Protein AF-A0A5C3P4C4-F1 (afdb_monomer_lite)

Sequence (128 aa):
GHSLGGAYCTLTYAEFLRQQAGTQFRHFVFGDMYSYGSPRVCLQPFATQVNSLTQAGGGKYVFRIVNRDDPVCTVPPRTVAQIPAYPFIHVGGAWRLAESGPQRMIQEPPPVDPQSVVDIIWNVKNHR

Organism: NCBI:txid1314778

InterPro domains:
  IPR002921 Fungal lipase-type domain [PF01764] (1-78)
  IPR029058 Alpha/Beta hydrolase fold [G3DSA:3.40.50.1820] (1-128)
  IPR029058 Alpha/Beta hydrolase fold [SSF534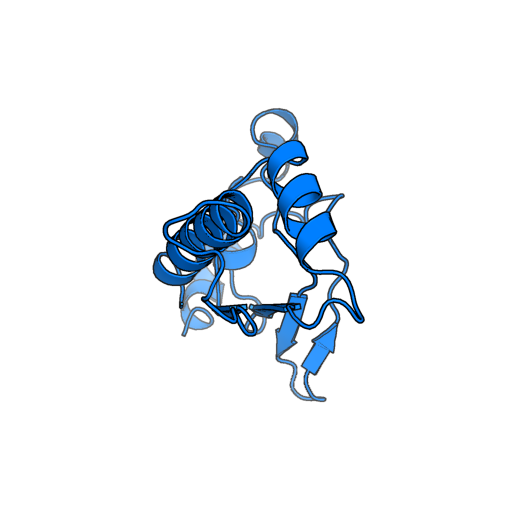74] (1-92)

Radius of gyration: 15.06 Å; chains: 1; bounding box: 36×35×39 Å

Structure (mmCIF, N/CA/C/O backbone):
data_AF-A0A5C3P4C4-F1
#
_entry.id   AF-A0A5C3P4C4-F1
#
loop_
_atom_site.group_PDB
_atom_site.id
_atom_site.type_symbol
_atom_site.label_atom_id
_atom_site.label_alt_id
_atom_site.label_comp_id
_atom_site.label_asym_id
_atom_site.label_entity_id
_atom_site.label_seq_id
_atom_site.pdbx_PDB_ins_code
_atom_site.Cartn_x
_atom_site.Cartn_y
_atom_site.Cartn_z
_atom_site.occupancy
_atom_site.B_iso_or_equiv
_atom_site.auth_seq_id
_atom_site.auth_comp_id
_atom_site.auth_asym_id
_atom_site.auth_atom_id
_atom_site.pdbx_PDB_model_num
ATOM 1 N N . GLY A 1 1 ? -8.728 -5.500 0.036 1.00 91.25 1 GLY A N 1
ATOM 2 C CA . GLY A 1 1 ? -8.916 -5.156 -1.394 1.00 91.25 1 GLY A CA 1
ATOM 3 C C . GLY A 1 1 ? -7.730 -5.618 -2.229 1.00 91.25 1 GLY A C 1
ATOM 4 O O . GLY A 1 1 ? -6.648 -5.741 -1.670 1.00 91.25 1 GLY A O 1
ATOM 5 N N . HIS A 1 2 ? -7.911 -5.862 -3.532 1.00 94.75 2 HIS A N 1
ATOM 6 C CA . HIS A 1 2 ? -6.842 -6.268 -4.465 1.00 94.75 2 HIS A CA 1
ATOM 7 C C . HIS A 1 2 ? -6.530 -5.163 -5.488 1.00 94.75 2 HIS A C 1
ATOM 9 O O . HIS A 1 2 ? -7.459 -4.473 -5.914 1.00 94.75 2 HIS A O 1
ATOM 15 N N . SER A 1 3 ? -5.268 -5.002 -5.905 1.00 94.00 3 SER A N 1
ATOM 16 C CA . SER A 1 3 ? -4.860 -4.041 -6.945 1.00 94.00 3 SER A CA 1
ATOM 17 C C . SER A 1 3 ? -5.280 -2.600 -6.605 1.00 94.00 3 SER A C 1
ATOM 19 O O . SER A 1 3 ? -5.088 -2.143 -5.476 1.00 94.00 3 SER A O 1
ATOM 21 N N . LEU A 1 4 ? -5.929 -1.891 -7.534 1.00 94.12 4 LEU A N 1
ATOM 22 C CA . LEU A 1 4 ? -6.582 -0.601 -7.294 1.00 94.12 4 LEU A CA 1
ATOM 23 C C . LEU A 1 4 ? -7.570 -0.651 -6.111 1.00 94.12 4 LEU A C 1
ATOM 25 O O . LEU A 1 4 ? -7.664 0.290 -5.328 1.00 94.12 4 LEU A O 1
ATOM 29 N N . GLY A 1 5 ? -8.268 -1.769 -5.913 1.00 96.12 5 GLY A N 1
ATOM 30 C CA . GLY A 1 5 ? -9.110 -1.979 -4.736 1.00 96.12 5 GLY A CA 1
ATOM 31 C C . GLY A 1 5 ? -8.314 -2.090 -3.429 1.00 96.12 5 GLY A C 1
ATOM 32 O O . GLY A 1 5 ? -8.852 -1.806 -2.364 1.00 96.12 5 GLY A O 1
ATOM 33 N N . GLY A 1 6 ? -7.039 -2.484 -3.473 1.00 95.56 6 GLY A N 1
ATOM 34 C CA . GLY A 1 6 ? -6.113 -2.416 -2.336 1.00 95.56 6 GLY A CA 1
ATOM 35 C C . GLY A 1 6 ? -5.770 -0.972 -1.964 1.00 95.56 6 GLY A C 1
ATOM 36 O O . GLY A 1 6 ? -5.780 -0.618 -0.781 1.00 95.56 6 GLY A O 1
ATOM 37 N N . ALA A 1 7 ? -5.592 -0.122 -2.978 1.00 96.12 7 ALA A N 1
ATOM 38 C CA . ALA A 1 7 ? -5.358 1.303 -2.791 1.00 96.12 7 ALA A CA 1
ATOM 39 C C . ALA A 1 7 ? -6.558 1.993 -2.134 1.00 96.12 7 ALA A C 1
ATOM 41 O O . ALA A 1 7 ? -6.416 2.621 -1.083 1.00 96.12 7 ALA A O 1
ATOM 42 N N . TYR A 1 8 ? -7.755 1.800 -2.697 1.00 96.94 8 TYR A N 1
ATOM 43 C CA . TYR A 1 8 ? -8.989 2.312 -2.100 1.00 96.94 8 TYR A CA 1
ATOM 44 C C . TYR A 1 8 ? -9.209 1.763 -0.694 1.00 96.94 8 TYR A C 1
ATOM 46 O O . TYR A 1 8 ? -9.523 2.526 0.209 1.00 96.94 8 TYR A O 1
ATOM 54 N N . CYS A 1 9 ? -8.968 0.467 -0.478 1.00 95.69 9 CYS A N 1
ATOM 55 C CA . CYS A 1 9 ? -9.088 -0.142 0.842 1.00 95.69 9 CYS A CA 1
ATOM 56 C C . CYS A 1 9 ? -8.198 0.556 1.880 1.00 95.69 9 CYS A C 1
ATOM 58 O O . CYS A 1 9 ? -8.667 0.815 2.983 1.00 95.69 9 CYS A O 1
ATOM 60 N N . THR A 1 10 ? -6.960 0.914 1.522 1.00 96.12 10 THR A N 1
ATOM 61 C CA . THR A 1 10 ? -6.043 1.641 2.418 1.00 96.12 10 THR A CA 1
ATOM 62 C C . THR A 1 10 ? -6.582 3.028 2.762 1.00 96.12 10 THR A C 1
ATOM 64 O O . THR A 1 10 ? -6.648 3.390 3.935 1.00 96.12 10 THR A O 1
ATOM 67 N N . LEU A 1 11 ? -7.001 3.795 1.751 1.00 96.62 11 LEU A N 1
ATOM 68 C CA . LEU A 1 11 ? -7.516 5.155 1.941 1.00 96.62 11 LEU A CA 1
ATOM 69 C C . LEU A 1 11 ? -8.817 5.163 2.753 1.00 96.62 11 LEU A C 1
ATOM 71 O O . LEU A 1 11 ? -8.959 5.937 3.695 1.00 96.62 11 LEU A O 1
ATOM 75 N N . THR A 1 12 ? -9.747 4.267 2.429 1.00 95.50 12 THR A N 1
ATOM 76 C CA . THR A 1 12 ? -11.021 4.124 3.137 1.00 95.50 12 THR A CA 1
ATOM 77 C C . THR A 1 12 ? -10.812 3.684 4.583 1.00 95.50 12 THR A C 1
ATOM 79 O O . THR A 1 12 ? -11.430 4.240 5.487 1.00 95.50 12 THR A O 1
ATOM 82 N N . TYR A 1 13 ? -9.926 2.716 4.826 1.00 95.44 13 TYR A N 1
ATOM 83 C CA . TYR A 1 13 ? -9.644 2.251 6.181 1.00 95.44 13 TYR A CA 1
ATOM 84 C C . TYR A 1 13 ? -9.007 3.347 7.041 1.00 95.44 13 TYR A C 1
ATOM 86 O O . TYR A 1 13 ? -9.433 3.565 8.172 1.00 95.44 13 TYR A O 1
ATOM 94 N N . ALA A 1 14 ? -8.054 4.101 6.488 1.00 94.94 14 ALA A N 1
ATOM 95 C CA . ALA A 1 14 ? -7.463 5.252 7.164 1.00 94.94 14 ALA A CA 1
ATOM 96 C C . ALA A 1 14 ? -8.510 6.308 7.550 1.00 94.94 14 ALA A C 1
ATOM 98 O O . ALA A 1 14 ? -8.462 6.854 8.652 1.00 94.94 14 ALA A O 1
ATOM 99 N N . GLU A 1 15 ? -9.477 6.568 6.671 1.00 93.88 15 GLU A N 1
ATOM 100 C CA . GLU A 1 15 ? -10.547 7.523 6.945 1.00 93.88 15 GLU A CA 1
ATOM 101 C C . GLU A 1 15 ? -11.480 7.038 8.064 1.00 93.88 15 GLU A C 1
ATOM 103 O O . GLU A 1 15 ? -11.836 7.819 8.948 1.00 93.88 15 GLU A O 1
ATOM 108 N N . PHE A 1 16 ? -11.803 5.742 8.100 1.00 93.00 16 PHE A N 1
ATOM 109 C CA . PHE A 1 16 ? -12.543 5.159 9.221 1.00 93.00 16 PHE A CA 1
ATOM 110 C C . PHE A 1 16 ? -11.786 5.283 10.544 1.00 93.00 16 PHE A C 1
ATOM 112 O O . PHE A 1 16 ? -12.377 5.683 11.546 1.00 93.00 16 PHE A O 1
ATOM 119 N N . LEU A 1 17 ? -10.478 5.015 10.548 1.00 92.38 17 LEU A N 1
ATOM 120 C CA . LEU A 1 17 ? -9.640 5.191 11.736 1.00 92.38 17 LEU A CA 1
ATOM 121 C C . LEU A 1 17 ? -9.612 6.653 12.200 1.00 92.38 17 LEU A C 1
ATOM 123 O O . LEU A 1 17 ? -9.752 6.926 13.392 1.00 92.38 17 LEU A O 1
ATOM 127 N N . ARG A 1 18 ? -9.490 7.605 11.267 1.00 91.12 18 ARG A N 1
ATOM 128 C CA . ARG A 1 18 ? -9.508 9.046 11.560 1.00 91.12 18 ARG A CA 1
ATOM 129 C C . ARG A 1 18 ? -10.829 9.481 12.197 1.00 91.12 18 ARG A C 1
ATOM 131 O O . ARG A 1 18 ? -10.829 10.326 13.090 1.00 91.12 18 ARG A O 1
ATOM 138 N N . GLN A 1 19 ? -11.946 8.915 11.743 1.00 91.44 19 GLN A N 1
ATOM 139 C CA . GLN A 1 19 ? -13.282 9.235 12.243 1.00 91.44 19 GLN A CA 1
ATOM 140 C C . GLN A 1 19 ? -13.731 8.366 13.426 1.00 91.44 19 GLN A C 1
ATOM 142 O O . GLN A 1 19 ? -14.817 8.598 13.955 1.00 91.44 19 GLN A O 1
ATOM 147 N N . GLN A 1 20 ? -12.922 7.405 13.886 1.00 89.00 20 GLN A N 1
ATOM 148 C CA . GLN A 1 20 ? -13.324 6.439 14.914 1.00 89.00 20 GLN A CA 1
ATOM 149 C C . GLN A 1 20 ? -13.736 7.104 16.239 1.00 89.00 20 GLN A C 1
ATOM 151 O O . GLN A 1 20 ? -14.632 6.612 16.916 1.00 89.00 20 GLN A O 1
ATOM 156 N N . ALA A 1 21 ? -13.133 8.239 16.603 1.00 85.94 21 ALA A N 1
ATOM 157 C CA . ALA A 1 21 ? -13.527 9.002 17.793 1.00 85.94 21 ALA A CA 1
ATOM 158 C C . ALA A 1 21 ? -14.833 9.812 17.609 1.00 85.94 21 ALA A C 1
ATOM 160 O O . ALA A 1 21 ? -15.381 10.334 18.580 1.00 85.94 21 ALA A O 1
ATOM 161 N N . GLY A 1 22 ? -15.328 9.940 16.375 1.00 90.06 22 GLY A N 1
ATOM 162 C CA . GLY A 1 22 ? -16.537 10.684 16.029 1.00 90.06 22 GLY A CA 1
ATOM 163 C C . GLY A 1 22 ? -17.820 9.970 16.453 1.00 90.06 22 GLY A C 1
ATOM 164 O O . GLY A 1 22 ? -17.872 8.746 16.583 1.00 90.06 22 GLY A O 1
ATOM 165 N N . THR A 1 23 ? -18.897 10.733 16.643 1.00 90.88 23 THR A N 1
ATOM 166 C CA . THR A 1 23 ? -20.190 10.202 17.106 1.00 90.88 23 THR A CA 1
ATOM 167 C C . THR A 1 23 ? -20.772 9.146 16.170 1.00 90.88 23 THR A C 1
ATOM 169 O O . THR A 1 23 ? -21.425 8.224 16.653 1.00 90.88 23 THR A O 1
ATOM 172 N N . GLN A 1 24 ? -20.498 9.236 14.864 1.00 88.62 24 GLN A N 1
ATOM 173 C CA . GLN A 1 24 ? -20.988 8.277 13.874 1.00 88.62 24 GLN A CA 1
ATOM 174 C C . GLN A 1 24 ? -20.323 6.897 13.992 1.00 88.62 24 GLN A C 1
ATOM 176 O O . GLN A 1 24 ? -20.977 5.889 13.737 1.00 88.62 24 GLN A O 1
ATOM 181 N N . PHE A 1 25 ? -19.046 6.837 14.392 1.00 88.12 25 PHE A N 1
ATOM 182 C CA . PHE A 1 25 ? -18.234 5.614 14.323 1.00 88.12 25 PHE A CA 1
ATOM 183 C C . PHE A 1 25 ? -17.704 5.120 15.674 1.00 88.12 25 PHE A C 1
ATOM 185 O O . PHE A 1 25 ? -17.149 4.027 15.733 1.00 88.12 25 PHE A O 1
ATOM 192 N N . ARG A 1 26 ? -17.929 5.844 16.779 1.00 88.69 26 ARG A N 1
ATOM 193 C CA . ARG A 1 26 ? -17.423 5.481 18.122 1.00 88.69 26 ARG A CA 1
ATOM 194 C C . ARG A 1 26 ? -17.844 4.103 18.641 1.00 88.69 26 ARG A C 1
ATOM 196 O O . ARG A 1 26 ? -17.238 3.596 19.578 1.00 88.69 26 ARG A O 1
ATOM 203 N N . HIS A 1 27 ? -18.900 3.523 18.075 1.00 88.75 27 HIS A N 1
ATOM 204 C CA . HIS A 1 27 ? -19.410 2.200 18.448 1.00 88.75 27 HIS A CA 1
ATOM 205 C C . HIS A 1 27 ? -18.957 1.086 17.495 1.00 88.75 27 HIS A C 1
ATOM 207 O O . HIS A 1 27 ? -19.251 -0.081 17.737 1.00 88.75 27 HIS A O 1
ATOM 213 N N . PHE A 1 28 ? -18.250 1.428 16.417 1.00 88.06 28 PHE A N 1
ATOM 214 C CA . PHE A 1 28 ? -17.732 0.453 15.471 1.00 88.06 28 PHE A CA 1
ATOM 215 C C . PHE A 1 28 ? -16.440 -0.143 16.025 1.00 88.06 28 PHE A C 1
ATOM 217 O O . PHE A 1 28 ? -15.509 0.571 16.403 1.00 88.06 28 PHE A O 1
ATOM 224 N N . VAL A 1 29 ? -16.377 -1.471 16.039 1.00 86.12 29 VAL A N 1
ATOM 225 C CA . VAL A 1 29 ? -15.146 -2.207 16.318 1.00 86.12 29 VAL A CA 1
ATOM 226 C C . VAL A 1 29 ? -14.523 -2.558 14.977 1.00 86.12 29 VAL A C 1
ATOM 228 O O . VAL A 1 29 ? -14.929 -3.513 14.317 1.00 86.12 29 VAL A O 1
ATOM 231 N N . PHE A 1 30 ? -13.568 -1.742 14.541 1.00 86.75 30 PHE A N 1
ATOM 232 C CA . PHE A 1 30 ? -12.787 -2.046 13.348 1.00 86.75 30 PHE A CA 1
ATOM 233 C C . PHE A 1 30 ? -11.805 -3.175 13.660 1.00 86.75 30 PHE A C 1
ATOM 235 O O . PHE A 1 30 ? -11.105 -3.114 14.670 1.00 86.75 30 PHE A O 1
ATOM 242 N N . GLY A 1 31 ? -11.795 -4.197 12.806 1.00 89.88 31 GLY A N 1
ATOM 243 C CA . GLY A 1 31 ? -10.797 -5.263 12.819 1.00 89.88 31 GLY A CA 1
ATOM 244 C C . GLY A 1 31 ? -9.637 -4.950 11.880 1.00 89.88 31 GLY A C 1
ATOM 245 O O . GLY A 1 31 ? -9.332 -3.791 11.612 1.00 89.88 31 GLY A O 1
ATOM 246 N N . ASP A 1 32 ? -9.017 -5.995 11.349 1.00 92.44 32 ASP A N 1
ATOM 247 C CA . ASP A 1 32 ? -7.820 -5.867 10.522 1.00 92.44 32 ASP A CA 1
ATOM 248 C C . ASP A 1 32 ? -8.124 -5.497 9.070 1.00 92.44 32 ASP A C 1
ATOM 250 O O . ASP A 1 32 ? -9.145 -5.876 8.491 1.00 92.44 32 ASP A O 1
ATOM 254 N N . MET A 1 33 ? -7.188 -4.779 8.453 1.00 93.94 33 MET A N 1
ATOM 255 C CA . MET A 1 33 ? -7.235 -4.418 7.043 1.00 93.94 33 MET A CA 1
ATOM 256 C C . MET A 1 33 ? -6.277 -5.294 6.237 1.00 93.94 33 MET A C 1
ATOM 258 O O . MET A 1 33 ? -5.088 -5.375 6.539 1.00 93.94 33 MET A O 1
ATOM 262 N N . TYR A 1 34 ? -6.794 -5.903 5.168 1.00 94.12 34 TYR A N 1
ATOM 263 C CA . TYR A 1 34 ? -6.023 -6.739 4.248 1.00 94.12 34 TYR A CA 1
ATOM 264 C C . TYR A 1 34 ? -6.008 -6.131 2.844 1.00 94.12 34 TYR A C 1
ATOM 266 O O . TYR A 1 34 ? -7.056 -5.900 2.223 1.00 94.12 34 TYR A O 1
ATOM 274 N N . SER A 1 35 ? -4.809 -5.902 2.316 1.00 95.44 35 SER A N 1
ATOM 275 C CA . SER A 1 35 ? -4.580 -5.522 0.921 1.00 95.44 35 SER A CA 1
ATOM 276 C C . SER A 1 35 ? -3.731 -6.561 0.203 1.00 95.44 35 SER A C 1
ATOM 278 O O . SER A 1 35 ? -2.829 -7.141 0.797 1.00 95.44 35 SER A O 1
ATOM 280 N N . TYR A 1 36 ? -4.016 -6.776 -1.077 1.00 94.56 36 TYR A N 1
ATOM 281 C CA . TYR A 1 36 ? -3.326 -7.740 -1.931 1.00 94.56 36 TYR A CA 1
ATOM 282 C C . TYR A 1 36 ? -2.847 -7.022 -3.190 1.00 94.56 36 TYR A C 1
ATOM 284 O O . TYR A 1 36 ? -3.652 -6.361 -3.848 1.00 94.56 36 TYR A O 1
ATOM 292 N N . GLY A 1 37 ? -1.553 -7.089 -3.504 1.00 93.06 37 GLY A N 1
ATOM 293 C CA . GLY A 1 37 ? -1.018 -6.473 -4.727 1.00 93.06 37 GLY A CA 1
ATOM 294 C C . GLY A 1 37 ? -1.294 -4.965 -4.838 1.00 93.06 37 GLY A C 1
ATOM 295 O O . GLY A 1 37 ? -1.540 -4.451 -5.924 1.00 93.06 37 GLY A O 1
ATOM 296 N N . SER A 1 38 ? -1.382 -4.250 -3.711 1.00 95.06 38 SER A N 1
ATOM 297 C CA . SER A 1 38 ? -1.769 -2.832 -3.710 1.00 95.06 38 SER A CA 1
ATOM 298 C C . SER A 1 38 ? -0.613 -1.940 -4.159 1.00 95.06 38 SER A C 1
ATOM 300 O O . SER A 1 38 ? 0.502 -2.145 -3.673 1.00 95.06 38 SER A O 1
ATOM 302 N N . PRO A 1 39 ? -0.862 -0.900 -4.977 1.00 95.38 39 PRO A N 1
ATOM 303 C CA . PRO A 1 39 ? 0.126 0.139 -5.233 1.00 95.38 39 PRO A CA 1
ATOM 304 C C . PRO A 1 39 ? 0.307 1.039 -4.009 1.00 95.38 39 PRO A C 1
ATOM 306 O O . PRO A 1 39 ? -0.459 0.967 -3.040 1.00 95.38 39 PRO A O 1
ATOM 309 N N . ARG A 1 40 ? 1.332 1.892 -4.058 1.00 95.06 40 ARG A N 1
ATOM 310 C CA . ARG A 1 40 ? 1.536 2.965 -3.082 1.00 95.06 40 ARG A CA 1
ATOM 311 C C . ARG A 1 40 ? 0.463 4.027 -3.252 1.00 95.06 40 ARG A C 1
ATOM 313 O O . ARG A 1 40 ? 0.062 4.344 -4.369 1.00 95.06 40 ARG A O 1
ATOM 320 N N . VAL A 1 41 ? 0.011 4.601 -2.143 1.00 94.75 41 VAL A N 1
ATOM 321 C CA . VAL A 1 41 ? -1.135 5.528 -2.158 1.00 94.75 41 VAL A CA 1
ATOM 322 C C . VAL A 1 41 ? -0.901 6.827 -1.416 1.00 94.75 41 VAL A C 1
ATOM 324 O O . VAL A 1 41 ? -1.720 7.736 -1.516 1.00 94.75 41 VAL A O 1
ATOM 327 N N . CYS A 1 42 ? 0.185 6.931 -0.656 1.00 94.44 42 CYS A N 1
ATOM 328 C CA . CYS A 1 42 ? 0.349 8.035 0.268 1.00 94.44 42 CYS A CA 1
ATOM 329 C C . CYS A 1 42 ? 1.797 8.477 0.432 1.00 94.44 42 CYS A C 1
ATOM 331 O O . CYS A 1 42 ? 2.731 7.762 0.080 1.00 94.44 42 CYS A O 1
ATOM 333 N N . LEU A 1 43 ? 1.960 9.659 1.019 1.00 94.06 43 LEU A N 1
ATOM 334 C CA . LEU A 1 43 ? 3.240 10.176 1.485 1.00 94.06 43 LEU A CA 1
ATOM 335 C C . LEU A 1 43 ? 3.451 9.830 2.964 1.00 94.06 43 LEU A C 1
ATOM 337 O O . LEU A 1 43 ? 2.511 9.471 3.680 1.00 94.06 43 LEU A O 1
ATOM 341 N N . GLN A 1 44 ? 4.683 10.007 3.438 1.00 93.62 44 GLN A N 1
ATOM 342 C CA . GLN A 1 44 ? 5.086 9.649 4.798 1.00 93.62 44 GLN A CA 1
ATOM 343 C C . GLN A 1 44 ? 4.187 10.196 5.923 1.00 93.62 44 GLN A C 1
ATOM 345 O O . GLN A 1 44 ? 3.882 9.415 6.822 1.00 93.62 44 GLN A O 1
ATOM 350 N N . PRO A 1 45 ? 3.692 11.453 5.908 1.00 94.38 45 PRO A N 1
ATOM 351 C CA . PRO A 1 45 ? 2.828 11.945 6.986 1.00 94.38 45 PRO A CA 1
ATOM 352 C C . PRO A 1 45 ? 1.549 11.119 7.175 1.00 94.38 45 PRO A C 1
ATOM 354 O O . PRO A 1 45 ? 1.180 10.791 8.301 1.00 94.38 45 PRO A O 1
ATOM 357 N N . PHE A 1 46 ? 0.912 10.718 6.072 1.00 95.25 46 PHE A N 1
ATOM 358 C CA . PHE A 1 46 ? -0.284 9.879 6.105 1.00 95.25 46 PHE A CA 1
ATOM 359 C C . PHE A 1 46 ? 0.043 8.476 6.624 1.00 95.25 46 PHE A C 1
ATOM 361 O O . PHE A 1 46 ? -0.645 7.966 7.505 1.00 95.25 46 PHE A O 1
ATOM 368 N N . ALA A 1 47 ? 1.126 7.866 6.131 1.00 94.38 47 ALA A N 1
ATOM 369 C CA . ALA A 1 47 ? 1.541 6.543 6.587 1.00 94.38 47 ALA A CA 1
ATOM 370 C C . ALA A 1 47 ? 1.865 6.530 8.085 1.00 94.38 47 ALA A C 1
ATOM 372 O O . ALA A 1 47 ? 1.434 5.625 8.793 1.00 94.38 47 ALA A O 1
ATOM 373 N N . THR A 1 48 ? 2.559 7.554 8.586 1.00 93.62 48 THR A N 1
ATOM 374 C CA . THR A 1 48 ? 2.844 7.724 10.016 1.00 93.62 48 THR A CA 1
ATOM 375 C C . THR A 1 48 ? 1.561 7.788 10.839 1.00 93.62 48 THR A C 1
ATOM 377 O O . THR A 1 48 ? 1.464 7.110 11.861 1.00 93.62 48 THR A O 1
ATOM 380 N N . GLN A 1 49 ? 0.565 8.558 10.389 1.00 93.94 49 GLN A N 1
ATOM 381 C CA . GLN A 1 49 ? -0.714 8.677 11.087 1.00 93.94 49 GLN A CA 1
ATOM 382 C C . GLN A 1 49 ? -1.483 7.353 11.123 1.00 93.94 49 GLN A C 1
ATOM 384 O O . GLN A 1 49 ? -2.025 6.993 12.161 1.00 93.94 49 GLN A O 1
ATOM 389 N N . VAL A 1 50 ? -1.535 6.608 10.018 1.00 94.06 50 VAL A N 1
ATOM 390 C CA . VAL A 1 50 ? -2.231 5.313 10.020 1.00 94.06 50 VAL A CA 1
ATOM 391 C C . VAL A 1 50 ? -1.467 4.293 10.864 1.00 94.06 50 VAL A C 1
ATOM 393 O O . VAL A 1 50 ? -2.065 3.617 11.696 1.00 94.06 50 VAL A O 1
ATOM 396 N N . ASN A 1 51 ? -0.140 4.237 10.727 1.00 92.25 51 ASN A N 1
ATOM 397 C CA . ASN A 1 51 ? 0.704 3.307 11.475 1.00 92.25 51 ASN A CA 1
ATOM 398 C C . ASN A 1 51 ? 0.623 3.521 12.992 1.00 92.25 51 ASN A C 1
ATOM 400 O O . ASN A 1 51 ? 0.727 2.546 13.731 1.00 92.25 51 ASN A O 1
ATOM 404 N N . SER A 1 52 ? 0.434 4.756 13.474 1.00 92.31 52 SER A N 1
ATOM 405 C CA . SER A 1 52 ? 0.264 5.017 14.911 1.00 92.31 52 SER A CA 1
ATOM 406 C C . SER A 1 52 ? -1.063 4.481 15.464 1.00 92.31 52 SER A C 1
ATOM 408 O O . SER A 1 52 ? -1.143 4.163 16.648 1.00 92.31 52 SER A O 1
ATOM 410 N N . LEU A 1 53 ? -2.081 4.317 14.613 1.00 91.44 53 LEU A N 1
ATOM 411 C CA . LEU A 1 53 ? -3.409 3.806 14.976 1.00 91.44 53 LEU A CA 1
ATOM 412 C C . LEU A 1 53 ? -3.537 2.281 14.828 1.00 91.44 53 LEU A C 1
ATOM 414 O O . LEU A 1 53 ? -4.514 1.696 15.305 1.00 91.44 53 LEU A O 1
ATOM 418 N N . THR A 1 54 ? -2.565 1.639 14.176 1.00 91.81 54 THR A N 1
ATOM 419 C CA . THR A 1 54 ? -2.583 0.204 13.840 1.00 91.81 54 THR A CA 1
ATOM 420 C C . THR A 1 54 ? -1.346 -0.532 14.361 1.00 91.81 54 THR A C 1
ATOM 422 O O . THR A 1 54 ? -0.817 -1.436 13.708 1.00 91.81 54 THR A O 1
ATOM 425 N N . GLN A 1 55 ? -0.823 -0.094 15.510 1.00 85.94 55 GLN A N 1
ATOM 426 C CA . GLN A 1 55 ? 0.326 -0.723 16.158 1.00 85.94 55 GLN A CA 1
ATOM 427 C C . GLN A 1 55 ? -0.043 -2.061 16.806 1.00 85.94 55 GLN A C 1
ATOM 429 O O . GLN A 1 55 ? -1.196 -2.314 17.170 1.00 85.94 55 GLN A O 1
ATOM 434 N N . ALA A 1 56 ? 0.968 -2.912 16.994 1.00 79.88 56 ALA A N 1
ATOM 435 C CA . ALA A 1 56 ? 0.784 -4.183 17.674 1.00 79.88 56 ALA A CA 1
ATOM 436 C C . ALA A 1 56 ? 0.241 -4.002 19.096 1.00 79.88 56 ALA A C 1
ATOM 438 O O . ALA A 1 56 ? 0.658 -3.104 19.821 1.00 79.88 56 ALA A O 1
ATOM 439 N N . GLY A 1 57 ? -0.723 -4.846 19.470 1.00 78.06 57 GLY A N 1
ATOM 440 C CA . GLY A 1 57 ? -1.462 -4.732 20.731 1.00 78.06 57 GLY A CA 1
ATOM 441 C C . GLY A 1 57 ? -2.659 -3.770 20.691 1.00 78.06 57 GLY A C 1
ATOM 442 O O . GLY A 1 57 ? -3.481 -3.809 21.598 1.00 78.06 57 GLY A O 1
ATOM 443 N N . GLY A 1 58 ? -2.825 -2.967 19.630 1.00 77.31 58 GLY A N 1
ATOM 444 C CA . GLY A 1 58 ? -3.934 -2.010 19.475 1.00 77.31 58 GLY A CA 1
ATOM 445 C C . GLY A 1 58 ? -5.243 -2.590 18.913 1.00 77.31 58 GLY A C 1
ATOM 446 O O . GLY A 1 58 ? -6.170 -1.832 18.602 1.00 77.31 58 GLY A O 1
ATOM 447 N N . GLY A 1 59 ? -5.304 -3.914 18.725 1.00 82.94 59 GLY A N 1
ATOM 448 C CA . GLY A 1 59 ? -6.475 -4.648 18.221 1.00 82.94 59 GLY A CA 1
ATOM 449 C C . GLY A 1 59 ? -6.833 -4.394 16.752 1.00 82.94 59 GLY A C 1
ATOM 450 O O . GLY A 1 59 ? -7.884 -4.841 16.312 1.00 82.94 59 GLY A O 1
ATOM 451 N N . LYS A 1 60 ? -5.991 -3.654 16.019 1.00 89.56 60 LYS A N 1
ATOM 452 C CA . LYS A 1 60 ? -6.184 -3.276 14.615 1.00 89.56 60 LYS A CA 1
ATOM 453 C C . LYS A 1 60 ? -4.855 -3.355 13.888 1.00 89.56 60 LYS A C 1
ATOM 455 O O . LYS A 1 60 ? -3.924 -2.637 14.249 1.00 89.56 60 LYS A O 1
ATOM 460 N N . TYR A 1 61 ? -4.785 -4.169 12.848 1.00 90.38 61 TYR A N 1
ATOM 461 C CA . TYR A 1 61 ? -3.574 -4.375 12.066 1.00 90.38 61 TYR A CA 1
ATOM 462 C C . TYR A 1 61 ? -3.792 -4.040 10.590 1.00 90.38 61 TYR A C 1
ATOM 464 O O . TYR A 1 61 ? -4.904 -4.100 10.066 1.00 90.38 61 TYR A O 1
ATOM 472 N N . VAL A 1 62 ? -2.701 -3.687 9.912 1.00 92.50 62 VAL A N 1
ATOM 473 C CA . VAL A 1 62 ? -2.662 -3.498 8.458 1.00 92.50 62 VAL A CA 1
ATOM 474 C C . VAL A 1 62 ? -1.749 -4.562 7.872 1.00 92.50 62 VAL A C 1
ATOM 476 O O . VAL A 1 62 ? -0.540 -4.559 8.112 1.00 92.50 62 VAL A O 1
ATOM 479 N N . PHE A 1 63 ? -2.337 -5.466 7.098 1.00 92.06 63 PHE A N 1
ATOM 480 C CA . PHE A 1 63 ? -1.638 -6.519 6.383 1.00 92.06 63 PHE A CA 1
ATOM 481 C C . PHE A 1 63 ? -1.618 -6.207 4.892 1.00 92.06 63 PHE A C 1
ATOM 483 O O . PHE A 1 63 ? -2.653 -6.175 4.220 1.00 92.06 63 PHE A O 1
ATOM 490 N N . ARG A 1 64 ? -0.412 -6.020 4.357 1.00 93.69 64 ARG A N 1
ATOM 491 C CA . ARG A 1 64 ? -0.192 -5.923 2.917 1.00 93.69 64 ARG A CA 1
ATOM 492 C C . ARG A 1 64 ? 0.441 -7.206 2.408 1.00 93.69 64 ARG A C 1
ATOM 494 O O . ARG A 1 64 ? 1.583 -7.513 2.732 1.00 93.69 64 ARG A O 1
ATOM 501 N N . ILE A 1 65 ? -0.314 -7.956 1.625 1.00 94.38 65 ILE A N 1
ATOM 502 C CA . ILE A 1 65 ? 0.106 -9.221 1.040 1.00 94.38 65 ILE A CA 1
ATOM 503 C C . ILE A 1 65 ? 0.571 -8.962 -0.390 1.00 94.38 65 ILE A C 1
ATOM 505 O O . ILE A 1 65 ? -0.135 -8.358 -1.199 1.00 94.38 65 ILE A O 1
ATOM 509 N N . VAL A 1 66 ? 1.788 -9.394 -0.691 1.00 93.12 66 VAL A N 1
ATOM 510 C CA . VAL A 1 66 ? 2.466 -9.138 -1.960 1.00 93.12 66 VAL A CA 1
ATOM 511 C C . VAL A 1 66 ? 2.774 -10.475 -2.610 1.00 93.12 66 VAL A C 1
ATOM 513 O O . VAL A 1 66 ? 3.477 -11.302 -2.025 1.00 93.12 66 VAL A O 1
ATOM 516 N N . ASN A 1 67 ? 2.247 -10.705 -3.812 1.00 91.06 67 ASN A N 1
ATOM 517 C CA . ASN A 1 67 ? 2.650 -11.874 -4.582 1.00 91.06 67 ASN A CA 1
ATOM 518 C C . ASN A 1 67 ? 4.085 -11.696 -5.104 1.00 91.06 67 ASN A C 1
ATOM 520 O O . ASN A 1 67 ? 4.564 -10.569 -5.266 1.00 91.06 67 ASN A O 1
ATOM 524 N N . ARG A 1 68 ? 4.787 -12.807 -5.340 1.00 85.44 68 ARG A N 1
ATOM 525 C CA . ARG A 1 68 ? 6.183 -12.788 -5.785 1.00 85.44 68 ARG A CA 1
ATOM 526 C C . ARG A 1 68 ? 6.326 -11.957 -7.061 1.00 85.44 68 ARG A C 1
ATOM 528 O O . ARG A 1 68 ? 5.622 -12.189 -8.038 1.00 85.44 68 ARG A O 1
ATOM 535 N N . ASP A 1 69 ? 7.255 -11.008 -7.026 1.00 86.88 69 ASP A N 1
ATOM 536 C CA . ASP A 1 69 ? 7.592 -10.107 -8.129 1.00 86.88 69 ASP A CA 1
ATOM 537 C C . ASP A 1 69 ? 6.415 -9.282 -8.674 1.00 86.88 69 ASP A C 1
ATOM 539 O O . ASP A 1 69 ? 6.520 -8.744 -9.768 1.00 86.88 69 ASP A O 1
ATOM 543 N N . ASP A 1 70 ? 5.312 -9.118 -7.934 1.00 90.62 70 ASP A N 1
ATOM 544 C CA . ASP A 1 70 ? 4.202 -8.265 -8.373 1.00 90.62 70 ASP A CA 1
ATOM 545 C C . ASP A 1 70 ? 4.677 -6.805 -8.557 1.00 90.62 70 ASP A C 1
ATOM 547 O O . ASP A 1 70 ? 5.047 -6.144 -7.573 1.00 90.62 70 ASP A O 1
ATOM 551 N N . PRO A 1 71 ? 4.663 -6.269 -9.794 1.00 90.31 71 PRO A N 1
ATOM 552 C CA . PRO A 1 71 ? 5.165 -4.929 -10.060 1.00 90.31 71 PRO A CA 1
ATOM 553 C C . PRO A 1 71 ? 4.265 -3.832 -9.490 1.00 90.31 71 PRO A C 1
ATOM 555 O O . PRO A 1 71 ? 4.762 -2.742 -9.193 1.00 90.31 71 PRO A O 1
ATOM 558 N N . VAL A 1 72 ? 2.969 -4.097 -9.279 1.00 92.75 72 VAL A N 1
ATOM 559 C CA . VAL A 1 72 ? 2.009 -3.089 -8.802 1.00 92.75 72 VAL A CA 1
ATOM 560 C C . VAL A 1 72 ? 2.395 -2.569 -7.423 1.00 92.75 72 VAL A C 1
ATOM 562 O O . VAL A 1 72 ? 2.293 -1.374 -7.159 1.00 92.75 72 VAL A O 1
ATOM 565 N N . CYS A 1 73 ? 2.958 -3.428 -6.576 1.00 91.44 73 CYS A N 1
ATOM 566 C CA . CYS A 1 73 ? 3.423 -3.056 -5.243 1.00 91.44 73 CYS A CA 1
ATOM 567 C C . CYS A 1 73 ? 4.587 -2.056 -5.240 1.00 91.44 73 CYS A C 1
ATOM 569 O O . CYS A 1 73 ? 4.926 -1.531 -4.181 1.00 91.44 73 CYS A O 1
ATOM 571 N N . THR A 1 74 ? 5.211 -1.803 -6.389 1.00 90.00 74 THR A N 1
ATOM 572 C CA . THR A 1 74 ? 6.387 -0.933 -6.506 1.00 90.00 74 THR A CA 1
ATOM 573 C C . THR A 1 74 ? 6.089 0.402 -7.184 1.00 90.00 74 THR A C 1
ATOM 575 O O . THR A 1 74 ? 7.005 1.200 -7.366 1.00 90.00 74 THR A O 1
ATOM 578 N N . VAL A 1 75 ? 4.817 0.680 -7.501 1.00 90.75 75 VAL A N 1
ATOM 579 C CA . VAL A 1 75 ? 4.382 1.927 -8.143 1.00 90.75 75 VAL A CA 1
ATOM 580 C C . VAL A 1 75 ? 3.338 2.676 -7.309 1.00 90.75 75 VAL A C 1
ATOM 582 O O . VAL A 1 75 ? 2.575 2.039 -6.581 1.00 90.75 75 VAL A O 1
ATOM 585 N N . PRO A 1 76 ? 3.237 4.012 -7.451 1.00 91.75 76 PRO A N 1
ATOM 586 C CA . PRO A 1 76 ? 4.273 4.926 -7.955 1.00 91.75 76 PRO A CA 1
ATOM 587 C C . PRO A 1 76 ? 5.505 4.988 -7.020 1.00 91.75 76 PRO A C 1
ATOM 589 O O . PRO A 1 76 ? 5.401 4.570 -5.866 1.00 91.75 76 PRO A O 1
ATOM 592 N N . PRO A 1 77 ? 6.660 5.515 -7.474 1.00 89.12 77 PRO A N 1
ATOM 593 C CA . PRO A 1 77 ? 6.968 5.937 -8.848 1.00 89.12 77 PRO A CA 1
ATOM 594 C C . PRO A 1 77 ? 7.213 4.754 -9.797 1.00 89.12 77 PRO A C 1
ATOM 596 O O . PRO A 1 77 ? 7.247 3.612 -9.362 1.00 89.12 77 PRO A O 1
ATOM 599 N N . ARG A 1 78 ? 7.363 5.008 -11.106 1.00 86.12 78 ARG A N 1
ATOM 600 C CA . ARG A 1 78 ? 7.644 3.946 -12.097 1.00 86.12 78 ARG A CA 1
ATOM 601 C C . ARG A 1 78 ? 9.135 3.672 -12.282 1.00 86.12 78 ARG A C 1
ATOM 603 O O . ARG A 1 78 ? 9.488 2.631 -12.818 1.00 86.12 78 ARG A O 1
ATOM 610 N N . THR A 1 79 ? 9.998 4.606 -11.888 1.00 85.69 79 THR A N 1
ATOM 611 C CA . THR A 1 79 ? 11.456 4.482 -12.005 1.00 85.69 79 THR A CA 1
ATOM 612 C C . THR A 1 79 ? 12.151 5.019 -10.756 1.00 85.69 79 THR A C 1
ATOM 614 O O . THR A 1 79 ? 11.617 5.882 -10.060 1.00 85.69 79 THR A O 1
ATOM 617 N N . VAL A 1 80 ? 13.368 4.544 -10.483 1.00 86.12 80 VAL A N 1
ATOM 618 C CA . VAL A 1 80 ? 14.179 4.987 -9.330 1.00 86.12 80 VAL A CA 1
ATOM 619 C C . VAL A 1 80 ? 14.436 6.499 -9.363 1.00 86.12 80 VAL A C 1
ATOM 621 O O . VAL A 1 80 ? 14.298 7.183 -8.353 1.00 86.12 80 VAL A O 1
ATOM 624 N N . ALA A 1 81 ? 14.707 7.059 -10.547 1.00 87.75 81 ALA A N 1
ATOM 625 C CA . ALA A 1 81 ? 14.948 8.494 -10.728 1.00 87.75 81 ALA A CA 1
ATOM 626 C C . ALA A 1 81 ? 13.750 9.382 -10.336 1.00 87.75 81 ALA A C 1
ATOM 628 O O . ALA A 1 81 ? 13.915 10.571 -10.078 1.00 87.75 81 ALA A O 1
ATOM 629 N N . GLN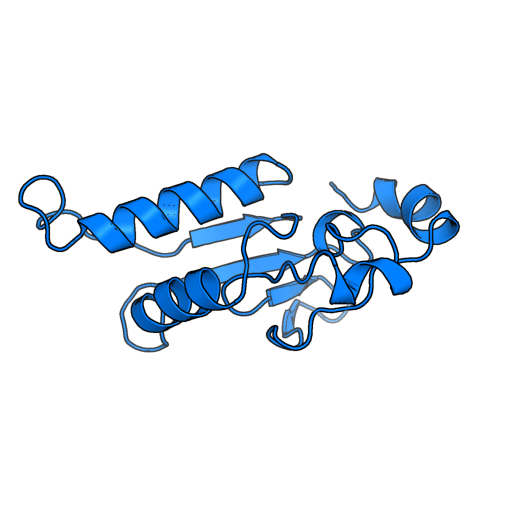 A 1 82 ? 12.542 8.817 -10.286 1.00 89.75 82 GLN A N 1
ATOM 630 C CA . GLN A 1 82 ? 11.322 9.525 -9.904 1.00 89.75 82 GLN A CA 1
ATOM 631 C C . GLN A 1 82 ? 11.066 9.520 -8.389 1.00 89.75 82 GLN A C 1
ATOM 633 O O . GLN A 1 82 ? 10.205 10.274 -7.942 1.00 89.75 82 GLN A O 1
ATOM 638 N N . ILE A 1 83 ? 11.795 8.728 -7.592 1.00 86.56 83 ILE A N 1
ATOM 639 C CA . ILE A 1 83 ? 11.600 8.635 -6.131 1.00 86.56 83 ILE A CA 1
ATOM 640 C C . ILE A 1 83 ? 11.689 9.998 -5.430 1.00 86.56 83 ILE A C 1
ATOM 642 O O . ILE A 1 83 ? 10.792 10.285 -4.638 1.00 86.56 83 ILE A O 1
ATOM 646 N N . PRO A 1 84 ? 12.666 10.883 -5.725 1.00 88.19 84 PRO A N 1
ATOM 647 C CA . PRO A 1 84 ? 12.735 12.182 -5.055 1.00 88.19 84 PRO A CA 1
ATOM 648 C C . PRO A 1 84 ? 11.523 13.081 -5.337 1.00 88.19 84 PRO A C 1
ATOM 650 O O . PRO A 1 84 ? 11.085 13.819 -4.460 1.00 88.19 84 PRO A O 1
ATOM 653 N N . ALA A 1 85 ? 10.971 13.015 -6.554 1.00 89.06 85 ALA A N 1
ATOM 654 C CA . ALA A 1 85 ? 9.827 13.829 -6.973 1.00 89.06 85 ALA A CA 1
ATOM 655 C C . ALA A 1 85 ? 8.477 13.224 -6.550 1.00 89.06 85 ALA A C 1
ATOM 657 O O . ALA A 1 85 ? 7.510 13.951 -6.328 1.00 89.06 85 ALA A O 1
ATOM 658 N N . TYR A 1 86 ? 8.410 11.898 -6.426 1.00 89.81 86 TYR A N 1
ATOM 659 C CA . TYR A 1 86 ? 7.204 11.149 -6.084 1.00 89.81 86 TYR A CA 1
ATOM 660 C C . TYR A 1 86 ? 7.506 10.128 -4.973 1.00 89.81 86 TYR A C 1
ATOM 662 O O . TYR A 1 86 ? 7.475 8.921 -5.231 1.00 89.81 86 TYR A O 1
ATOM 670 N N . PRO A 1 87 ? 7.773 10.581 -3.731 1.00 91.56 87 PRO A N 1
ATOM 671 C CA . PRO A 1 87 ? 8.180 9.727 -2.614 1.00 91.56 87 PRO A CA 1
ATOM 672 C C . PRO A 1 87 ? 6.969 9.033 -1.974 1.00 91.56 87 PRO A C 1
ATOM 674 O O . PRO A 1 87 ? 6.729 9.117 -0.768 1.00 91.56 87 PRO A O 1
ATOM 677 N N . PHE A 1 88 ? 6.153 8.387 -2.803 1.00 94.38 88 PHE A N 1
ATOM 678 C CA . PHE A 1 88 ? 5.043 7.581 -2.332 1.00 94.38 88 PHE A CA 1
ATOM 679 C C . PHE A 1 88 ? 5.586 6.384 -1.561 1.00 94.38 88 PHE A C 1
ATOM 681 O O . PHE A 1 88 ? 6.572 5.771 -1.971 1.00 94.38 88 PHE A O 1
ATOM 688 N N . ILE A 1 89 ? 4.916 6.053 -0.461 1.00 94.12 89 ILE A N 1
ATOM 689 C CA . ILE A 1 89 ? 5.216 4.905 0.389 1.00 94.12 89 ILE A CA 1
ATOM 690 C C . ILE A 1 89 ? 3.944 4.112 0.706 1.00 94.12 89 ILE A C 1
ATOM 692 O O . ILE A 1 89 ? 2.815 4.570 0.488 1.00 94.12 89 ILE A O 1
ATOM 696 N N . HIS A 1 90 ? 4.135 2.907 1.223 1.00 94.06 90 HIS A N 1
ATOM 697 C CA . HIS A 1 90 ? 3.089 2.059 1.777 1.00 94.06 90 HIS A CA 1
ATOM 698 C C .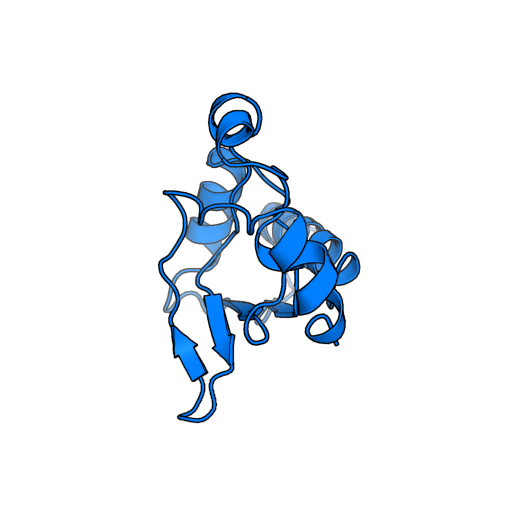 HIS A 1 90 ? 2.799 2.365 3.247 1.00 94.06 90 HIS A C 1
ATOM 700 O O . HIS A 1 90 ? 3.649 2.838 3.998 1.00 94.06 90 HIS A O 1
ATOM 706 N N . VAL A 1 91 ? 1.586 2.009 3.664 1.00 92.25 91 VAL A N 1
ATOM 707 C CA . VAL A 1 91 ? 1.198 1.904 5.074 1.00 92.25 91 VAL A CA 1
ATOM 708 C C . VAL A 1 91 ? 1.515 0.494 5.581 1.00 92.25 91 VAL A C 1
ATOM 710 O O . VAL A 1 91 ? 1.370 -0.483 4.844 1.00 92.25 91 VAL A O 1
ATOM 713 N N . GLY A 1 92 ? 1.890 0.382 6.854 1.00 86.06 92 GLY A N 1
ATOM 714 C CA . GLY A 1 92 ? 2.038 -0.887 7.557 1.00 86.06 92 GLY A CA 1
ATOM 715 C C . GLY A 1 92 ? 3.220 -1.746 7.106 1.00 86.06 92 GLY A C 1
ATOM 716 O O . GLY A 1 92 ? 4.077 -1.345 6.317 1.00 86.06 92 GLY A O 1
ATOM 717 N N . GLY A 1 93 ? 3.272 -2.958 7.658 1.00 85.50 93 GLY A N 1
ATOM 718 C CA . GLY A 1 93 ? 4.205 -3.996 7.230 1.00 85.50 93 GLY A CA 1
ATOM 719 C C . GLY A 1 93 ? 3.651 -4.789 6.048 1.00 85.50 93 GLY A C 1
ATOM 720 O O . GLY A 1 93 ? 2.436 -4.903 5.872 1.00 85.50 93 GLY A O 1
ATOM 721 N N . ALA A 1 94 ? 4.544 -5.376 5.253 1.00 89.75 94 ALA A N 1
ATOM 722 C CA . ALA A 1 94 ? 4.155 -6.242 4.149 1.00 89.75 94 ALA A CA 1
ATOM 723 C C . ALA A 1 94 ? 4.702 -7.658 4.297 1.00 89.75 94 ALA A C 1
ATOM 725 O O . ALA A 1 94 ? 5.740 -7.882 4.919 1.00 89.75 94 ALA A O 1
ATOM 726 N N . TRP A 1 95 ? 3.985 -8.601 3.702 1.00 92.19 95 TRP A N 1
ATOM 727 C CA . TRP A 1 95 ? 4.321 -10.012 3.646 1.00 92.19 95 TRP A CA 1
ATOM 728 C C . TRP A 1 95 ? 4.348 -10.449 2.190 1.00 92.19 95 TRP A C 1
ATOM 730 O O . TRP A 1 95 ? 3.344 -10.355 1.485 1.00 92.19 95 TRP A O 1
ATOM 740 N N . ARG A 1 96 ? 5.505 -10.927 1.745 1.00 91.88 96 ARG A N 1
ATOM 741 C CA . ARG A 1 96 ? 5.694 -11.506 0.421 1.00 91.88 96 ARG A CA 1
ATOM 742 C C . ARG A 1 96 ? 5.375 -12.993 0.464 1.00 91.88 96 ARG A C 1
ATOM 744 O O . ARG A 1 96 ? 5.889 -13.705 1.325 1.00 91.88 96 ARG A O 1
ATOM 751 N N . LEU A 1 97 ? 4.586 -13.464 -0.492 1.00 90.88 97 LEU A N 1
ATOM 752 C CA . LEU A 1 97 ? 4.383 -14.890 -0.724 1.00 90.88 97 LEU A CA 1
ATOM 753 C C . LEU A 1 97 ? 5.622 -15.460 -1.430 1.00 90.88 97 LEU A C 1
ATOM 755 O O . LEU A 1 97 ? 5.994 -14.995 -2.507 1.00 90.88 97 LEU A O 1
ATOM 759 N N . ALA A 1 98 ? 6.281 -16.436 -0.811 1.00 87.06 98 ALA A N 1
ATOM 760 C CA . ALA A 1 98 ? 7.404 -17.171 -1.384 1.00 87.06 98 ALA A CA 1
ATOM 761 C C . ALA A 1 98 ? 7.156 -18.683 -1.274 1.00 87.06 98 ALA A C 1
ATOM 763 O O . ALA A 1 98 ? 6.313 -19.124 -0.495 1.00 87.06 98 ALA A O 1
ATOM 764 N N . GLU A 1 99 ? 7.902 -19.483 -2.038 1.00 85.50 99 GLU A N 1
ATOM 765 C CA . GLU A 1 99 ? 7.765 -20.950 -2.041 1.00 85.50 99 GLU A CA 1
ATOM 766 C C . GLU A 1 99 ? 8.047 -21.571 -0.666 1.00 85.50 99 GLU A C 1
ATOM 768 O O . GLU A 1 99 ? 7.405 -22.542 -0.281 1.00 85.50 99 GLU A O 1
ATOM 773 N N . SER A 1 100 ? 8.949 -20.970 0.114 1.00 89.50 100 SER A N 1
ATOM 774 C CA . SER A 1 100 ? 9.246 -21.376 1.493 1.00 89.50 100 SER A CA 1
ATOM 775 C C . SER A 1 100 ? 8.243 -20.855 2.533 1.00 89.50 100 SER A C 1
ATOM 777 O O . SER A 1 100 ? 8.442 -21.058 3.729 1.00 89.50 100 SER A O 1
ATOM 779 N N . GLY A 1 101 ? 7.172 -20.189 2.094 1.00 87.56 101 GLY A N 1
ATOM 780 C CA . GLY A 1 101 ? 6.148 -19.583 2.939 1.00 87.56 101 GLY A CA 1
ATOM 781 C C . GLY A 1 101 ? 6.193 -18.048 2.966 1.00 87.56 101 GLY A C 1
ATOM 782 O O . GLY A 1 101 ? 6.998 -17.421 2.270 1.00 87.56 101 GLY A O 1
ATOM 783 N N . PRO A 1 102 ? 5.302 -17.408 3.746 1.00 90.56 102 PRO A N 1
ATOM 784 C CA . PRO A 1 102 ? 5.234 -15.954 3.849 1.00 90.56 102 PRO A CA 1
ATOM 785 C C . PRO A 1 102 ? 6.497 -15.361 4.481 1.00 90.56 102 PRO A C 1
ATOM 787 O O . PRO A 1 102 ? 6.928 -15.781 5.553 1.00 90.56 102 PRO A O 1
ATOM 790 N N . GLN A 1 103 ? 7.060 -14.332 3.852 1.00 91.88 103 GLN A N 1
ATOM 791 C CA . GLN A 1 103 ? 8.242 -13.621 4.338 1.00 91.88 103 GLN A CA 1
ATOM 792 C C . GLN A 1 103 ? 7.912 -12.157 4.610 1.00 91.88 103 GLN A C 1
ATOM 794 O O . GLN A 1 103 ? 7.371 -11.466 3.746 1.00 91.88 103 GLN A O 1
ATOM 799 N N . ARG A 1 104 ? 8.268 -11.655 5.795 1.00 90.00 104 ARG A N 1
ATOM 800 C CA . ARG A 1 104 ? 8.091 -10.237 6.124 1.00 90.00 104 ARG A CA 1
ATOM 801 C C . ARG A 1 104 ? 9.030 -9.382 5.269 1.00 90.00 104 ARG A C 1
ATOM 803 O O . ARG A 1 104 ? 10.224 -9.652 5.184 1.00 90.00 104 ARG A O 1
ATOM 810 N N . MET A 1 105 ? 8.483 -8.349 4.644 1.00 88.56 105 MET A N 1
ATOM 811 C CA . MET A 1 105 ? 9.232 -7.362 3.869 1.00 88.56 105 MET A CA 1
ATOM 812 C C . MET A 1 105 ? 9.708 -6.216 4.765 1.00 88.56 105 MET A C 1
ATOM 814 O O . MET A 1 105 ? 9.139 -5.964 5.832 1.00 88.56 105 MET A O 1
ATOM 818 N N . ILE A 1 106 ? 10.729 -5.495 4.298 1.00 85.62 106 ILE A N 1
ATOM 819 C CA . ILE A 1 106 ? 11.179 -4.248 4.922 1.00 85.62 106 ILE A CA 1
ATOM 820 C C . ILE A 1 106 ? 10.007 -3.259 4.936 1.00 85.62 106 ILE A C 1
ATOM 822 O O . ILE A 1 106 ? 9.282 -3.116 3.949 1.00 85.62 106 ILE A O 1
ATOM 826 N N . GLN A 1 107 ? 9.800 -2.619 6.083 1.00 83.75 107 GLN A N 1
ATOM 827 C CA . GLN A 1 107 ? 8.779 -1.593 6.243 1.00 83.75 107 GLN A CA 1
ATOM 828 C C . GLN A 1 107 ? 9.282 -0.275 5.649 1.00 83.75 107 GLN A C 1
ATOM 830 O O . GLN A 1 107 ? 10.405 0.131 5.930 1.00 83.75 107 GLN A O 1
ATOM 835 N N . GLU A 1 108 ? 8.452 0.384 4.841 1.00 87.12 108 GLU A N 1
ATOM 836 C CA . GLU A 1 108 ? 8.776 1.700 4.284 1.00 87.12 108 GLU A CA 1
ATOM 837 C C . GLU A 1 108 ? 8.506 2.796 5.339 1.00 87.12 108 GLU A C 1
ATOM 839 O O . GLU A 1 108 ? 7.539 2.675 6.104 1.00 87.12 108 GLU A O 1
ATOM 844 N N . PRO A 1 109 ? 9.301 3.882 5.386 1.00 80.88 109 PRO A N 1
ATOM 845 C CA . PRO A 1 109 ? 10.469 4.199 4.549 1.00 80.88 109 PRO A CA 1
ATOM 846 C C . PRO A 1 109 ? 11.788 3.497 4.973 1.00 80.88 109 PRO A C 1
ATOM 848 O O . PRO A 1 109 ? 11.925 3.126 6.139 1.00 80.88 109 PRO A O 1
ATOM 851 N N . PRO A 1 110 ? 12.788 3.387 4.063 1.00 80.31 110 PRO A N 1
ATOM 852 C CA . PRO A 1 110 ? 12.779 3.913 2.689 1.00 80.31 110 PRO A CA 1
ATOM 853 C C . PRO A 1 110 ? 11.865 3.104 1.748 1.00 80.31 110 PRO A C 1
ATOM 855 O O . PRO A 1 110 ? 11.610 1.930 2.022 1.00 80.31 110 PRO A O 1
ATOM 858 N N . PRO A 1 111 ? 11.325 3.719 0.674 1.00 77.31 111 PRO A N 1
ATOM 859 C CA . PRO A 1 111 ? 10.532 2.996 -0.315 1.00 77.31 111 PRO A CA 1
ATOM 860 C C . PRO A 1 111 ? 11.366 1.923 -1.012 1.00 77.31 111 PRO A C 1
ATOM 862 O O . PRO A 1 111 ? 12.546 2.126 -1.285 1.00 77.31 111 PRO A O 1
ATOM 865 N N . VAL A 1 112 ? 10.738 0.792 -1.336 1.00 83.38 112 VAL A N 1
ATOM 866 C CA . VAL A 1 112 ? 11.358 -0.224 -2.198 1.00 83.38 112 VAL A CA 1
ATOM 867 C C . VAL A 1 112 ? 11.499 0.333 -3.618 1.00 83.38 112 VAL A C 1
ATOM 869 O O . VAL A 1 112 ? 10.577 0.971 -4.129 1.00 83.38 112 VAL A O 1
ATOM 872 N N . ASP A 1 113 ? 12.616 0.083 -4.290 1.00 86.75 113 ASP A N 1
ATOM 873 C CA . ASP A 1 113 ? 12.796 0.574 -5.657 1.00 86.75 113 ASP A CA 1
ATOM 874 C C . ASP A 1 113 ? 11.737 0.007 -6.626 1.00 86.75 113 ASP A C 1
ATOM 876 O O . ASP A 1 113 ? 11.348 -1.164 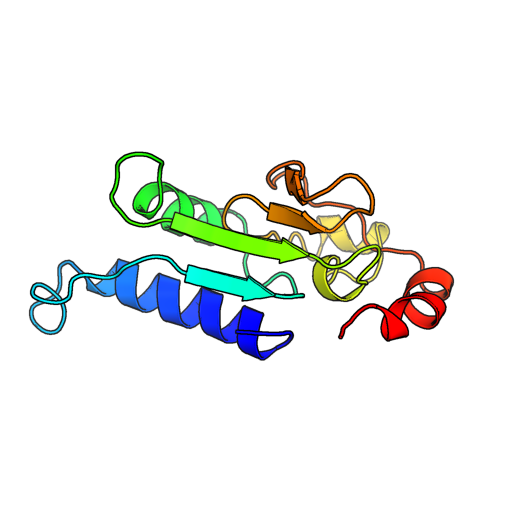-6.515 1.00 86.75 113 ASP A O 1
ATOM 880 N N . PRO A 1 114 ? 11.248 0.815 -7.588 1.00 86.94 114 PRO A N 1
ATOM 881 C CA . PRO A 1 114 ? 10.451 0.317 -8.700 1.00 86.94 114 PRO A CA 1
ATOM 882 C C . PRO A 1 114 ? 11.206 -0.748 -9.489 1.00 86.94 114 PRO A C 1
ATOM 884 O O . PRO A 1 114 ? 12.405 -0.615 -9.739 1.00 86.94 114 PRO A O 1
ATOM 887 N N . GLN A 1 115 ? 10.489 -1.779 -9.931 1.00 86.88 115 GLN A N 1
ATOM 888 C CA . GLN A 1 115 ? 11.048 -2.744 -10.877 1.00 86.88 115 GLN A CA 1
ATOM 889 C C . GLN A 1 115 ? 11.413 -2.053 -12.203 1.00 86.88 115 GLN A C 1
ATOM 891 O O . GLN A 1 115 ? 10.821 -1.032 -12.568 1.00 86.88 115 GLN A O 1
ATOM 896 N N . SER A 1 116 ? 12.373 -2.610 -12.951 1.00 85.81 116 SER A N 1
ATOM 897 C CA . SER A 1 116 ? 12.699 -2.085 -14.281 1.00 85.81 116 SER A CA 1
ATOM 898 C C . SER A 1 116 ? 11.492 -2.198 -15.222 1.00 85.81 116 SER A C 1
ATOM 900 O O . SER A 1 116 ? 10.621 -3.043 -15.031 1.00 85.81 116 SER A O 1
ATOM 902 N N . VAL A 1 117 ? 11.424 -1.379 -16.276 1.00 83.44 117 VAL A N 1
ATOM 903 C CA . VAL A 1 117 ? 10.302 -1.437 -17.238 1.00 83.44 117 VAL A CA 1
ATOM 904 C C . VAL A 1 117 ? 10.164 -2.830 -17.867 1.00 83.44 117 VAL A C 1
ATOM 906 O O . VAL A 1 117 ? 9.047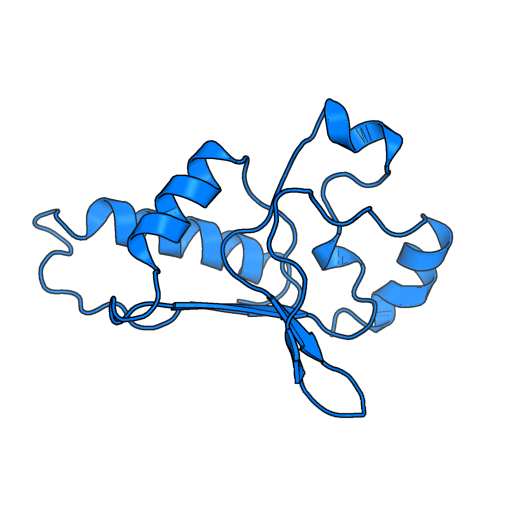 -3.305 -18.065 1.00 83.44 117 VAL A O 1
ATOM 909 N N . VAL A 1 118 ? 11.288 -3.497 -18.144 1.00 83.50 118 VAL A N 1
ATOM 910 C CA . VAL A 1 118 ? 11.310 -4.864 -18.687 1.00 83.50 118 VAL A CA 1
ATOM 911 C C . VAL A 1 118 ? 10.720 -5.849 -17.677 1.00 83.50 118 VAL A C 1
ATOM 913 O O . VAL A 1 118 ? 9.853 -6.646 -18.038 1.00 83.50 118 VAL A O 1
ATOM 916 N N . ASP A 1 119 ? 11.119 -5.740 -16.409 1.00 85.88 119 ASP A N 1
ATOM 917 C CA . ASP A 1 119 ? 10.606 -6.595 -15.336 1.00 85.88 119 ASP A CA 1
ATOM 918 C C . ASP A 1 119 ? 9.117 -6.354 -15.089 1.00 85.88 119 ASP A C 1
ATOM 920 O O . ASP A 1 119 ? 8.367 -7.311 -14.942 1.00 85.88 119 ASP A O 1
ATOM 924 N N . ILE A 1 120 ? 8.649 -5.101 -15.135 1.00 84.50 120 ILE A N 1
ATOM 925 C CA . ILE A 1 120 ? 7.221 -4.770 -15.016 1.00 84.50 120 ILE A CA 1
ATOM 926 C C . ILE A 1 120 ? 6.407 -5.507 -16.086 1.00 84.50 120 ILE A C 1
ATOM 928 O O . ILE A 1 120 ? 5.382 -6.112 -15.768 1.00 84.50 120 ILE A O 1
ATOM 932 N N . ILE A 1 121 ? 6.857 -5.479 -17.345 1.00 84.12 121 ILE A N 1
ATOM 933 C CA . ILE A 1 121 ? 6.173 -6.164 -18.452 1.00 84.12 121 ILE A CA 1
ATOM 934 C C . ILE A 1 121 ? 6.173 -7.679 -18.227 1.00 84.12 121 ILE A C 1
ATOM 936 O O . ILE A 1 121 ? 5.141 -8.327 -18.395 1.00 84.12 121 ILE A O 1
ATOM 940 N N . TRP A 1 122 ? 7.308 -8.253 -17.827 1.00 86.75 122 TRP A N 1
ATOM 941 C CA . TRP A 1 122 ? 7.436 -9.696 -17.624 1.00 86.75 122 TRP A CA 1
ATOM 942 C C . TRP A 1 122 ? 6.642 -10.210 -16.416 1.00 86.75 122 TRP A C 1
ATOM 944 O O . TRP A 1 122 ? 6.044 -11.293 -16.462 1.00 86.75 122 TRP A O 1
ATOM 954 N N . ASN A 1 123 ? 6.614 -9.424 -15.342 1.00 89.50 123 ASN A N 1
ATOM 955 C CA . ASN A 1 123 ? 6.071 -9.808 -14.047 1.00 89.50 123 ASN A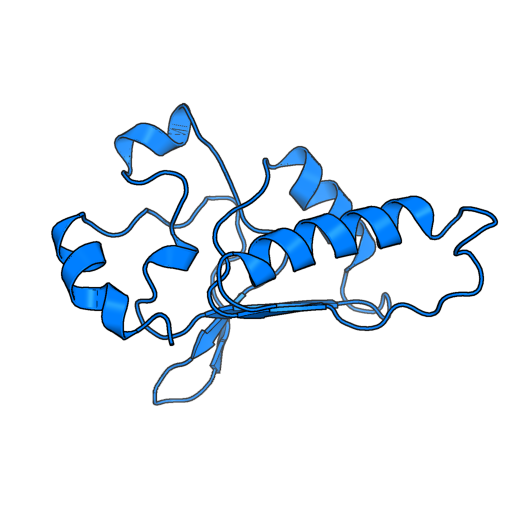 CA 1
ATOM 956 C C . ASN A 1 123 ? 4.607 -9.410 -13.854 1.00 89.50 123 ASN A C 1
ATOM 958 O O . ASN A 1 123 ? 4.001 -9.832 -12.874 1.00 89.50 123 ASN A O 1
ATOM 962 N N . VAL A 1 124 ? 3.984 -8.688 -14.793 1.00 85.06 124 VAL A N 1
ATOM 963 C CA . VAL A 1 124 ? 2.549 -8.342 -14.718 1.00 85.06 124 VAL A CA 1
ATOM 964 C C . VAL A 1 124 ? 1.653 -9.574 -14.531 1.00 85.06 124 VAL A C 1
ATOM 966 O O . VAL A 1 124 ? 0.612 -9.506 -13.885 1.00 85.06 124 VAL A O 1
ATOM 969 N N . LYS A 1 125 ? 2.082 -10.741 -15.028 1.00 86.69 125 LYS A N 1
ATOM 970 C CA . LYS A 1 125 ? 1.397 -12.029 -14.834 1.00 86.69 125 LYS A CA 1
ATOM 971 C C . LYS A 1 125 ? 1.291 -12.462 -13.367 1.00 86.69 125 LYS A C 1
ATOM 973 O O . LYS A 1 125 ? 0.407 -13.252 -13.050 1.00 86.69 125 LYS A O 1
ATOM 978 N N . ASN A 1 126 ? 2.171 -11.954 -12.504 1.00 86.00 126 ASN A N 1
ATOM 979 C CA . ASN A 1 126 ? 2.193 -12.241 -11.073 1.00 86.00 126 ASN A CA 1
ATOM 980 C C . ASN A 1 126 ? 1.210 -11.359 -10.286 1.00 86.00 126 ASN A C 1
ATOM 982 O O . ASN A 1 126 ? 0.993 -11.603 -9.103 1.00 86.00 126 ASN A O 1
ATOM 986 N N . HIS A 1 127 ? 0.577 -10.373 -10.926 1.00 86.06 127 HIS A N 1
ATOM 987 C CA . HIS A 1 127 ? -0.443 -9.518 -10.318 1.00 86.06 127 HIS A CA 1
ATOM 988 C C . HIS A 1 127 ? -1.842 -10.178 -10.301 1.00 86.06 127 HIS A C 1
ATOM 990 O O . HIS A 1 127 ? -2.831 -9.607 -10.764 1.00 86.06 127 HIS A O 1
ATOM 996 N N . ARG A 1 128 ? -1.920 -11.429 -9.847 1.00 74.19 128 ARG A N 1
ATOM 997 C CA . ARG A 1 128 ? -3.154 -12.226 -9.791 1.00 74.19 128 ARG A CA 1
ATOM 998 C C . ARG A 1 128 ? -3.546 -12.541 -8.359 1.00 74.19 128 ARG A C 1
ATOM 1000 O O . ARG A 1 128 ? -2.618 -12.752 -7.545 1.00 74.19 128 ARG A O 1
#

Foldseek 3Di:
DAEVVLLVQVVVVLVLLVCCVPPVNVPPDDAEGEYELYAFHDDPVSLVSVCVCADPPNRYHYEYEYEPLSQRPQDVVQFPVCCVVPVGADHHWYWYQDPVGTDTDDHDDVGDGGDDPVSNVVCNVRSD

Secondary structure (DSSP, 8-state):
-BTHHHHHHHHHHHHHHHHTTSTTTTT-----EEEESPPP-B-HHHHHHHHHHS-TTSS--EEEEE-TT-GGGG-SSSSGGGTTT---B-SSEEEEEETTEEEEPPPSSSPPPPPPHHHHHHHGGG--

pLDDT: mean 89.83, std 4.55, range [74.19, 96.94]